Protein AF-A0AAN4YPQ6-F1 (afdb_monomer_lite)

Structure (mmCIF, N/CA/C/O backbone):
data_AF-A0AAN4YPQ6-F1
#
_entry.id   AF-A0AAN4YPQ6-F1
#
loop_
_atom_site.group_PDB
_atom_site.id
_atom_site.type_symbol
_atom_site.label_atom_id
_atom_site.label_alt_id
_atom_site.label_comp_id
_atom_site.label_asym_id
_atom_site.label_entity_id
_atom_site.label_seq_id
_atom_site.pdbx_PDB_ins_code
_atom_site.Cartn_x
_atom_site.Cartn_y
_atom_site.Cartn_z
_atom_site.occupancy
_atom_site.B_iso_or_equiv
_atom_site.auth_seq_id
_atom_site.auth_comp_id
_atom_site.auth_asym_id
_atom_site.auth_atom_id
_atom_site.pdbx_PDB_model_num
ATOM 1 N N . MET A 1 1 ? 83.749 -42.368 -6.355 1.00 49.25 1 MET A N 1
ATOM 2 C CA . MET A 1 1 ? 83.372 -40.998 -5.955 1.00 49.25 1 MET A CA 1
ATOM 3 C C . MET A 1 1 ? 81.953 -40.790 -6.453 1.00 49.25 1 MET A C 1
ATOM 5 O O . MET A 1 1 ? 81.724 -40.877 -7.650 1.00 49.25 1 MET A O 1
ATOM 9 N N . VAL A 1 2 ? 81.014 -40.768 -5.513 1.00 45.34 2 VAL A N 1
ATOM 10 C CA . VAL A 1 2 ? 79.572 -41.005 -5.659 1.00 45.34 2 VAL A CA 1
ATOM 11 C C . VAL A 1 2 ? 78.841 -39.669 -5.475 1.00 45.34 2 VAL A C 1
ATOM 13 O O . VAL A 1 2 ? 79.076 -38.999 -4.479 1.00 45.34 2 VAL A O 1
ATOM 16 N N . THR A 1 3 ? 78.001 -39.352 -6.469 1.00 47.00 3 THR A N 1
ATOM 17 C CA . THR A 1 3 ? 76.691 -38.653 -6.445 1.00 47.00 3 THR A CA 1
ATOM 18 C C . THR A 1 3 ? 76.513 -37.185 -6.036 1.00 47.00 3 THR A C 1
ATOM 20 O O . THR A 1 3 ? 77.087 -36.705 -5.067 1.00 47.00 3 THR A O 1
ATOM 23 N N . HIS A 1 4 ? 75.512 -36.617 -6.735 1.00 48.41 4 HIS A N 1
ATOM 24 C CA . HIS A 1 4 ? 74.734 -35.378 -6.569 1.00 48.41 4 HIS A CA 1
ATOM 25 C C . HIS A 1 4 ? 75.386 -34.108 -7.128 1.00 48.41 4 HIS A C 1
ATOM 27 O O . HIS A 1 4 ? 76.351 -33.613 -6.564 1.00 48.41 4 HIS A O 1
ATOM 33 N N . THR A 1 5 ? 75.026 -33.618 -8.325 1.00 56.94 5 THR A N 1
ATOM 34 C CA . THR A 1 5 ? 73.694 -33.283 -8.909 1.00 56.94 5 THR A CA 1
ATOM 35 C C . THR A 1 5 ? 73.040 -32.105 -8.187 1.00 56.94 5 THR A C 1
ATOM 37 O O . THR A 1 5 ? 72.459 -32.317 -7.132 1.00 56.94 5 THR A O 1
ATOM 40 N N . GLU A 1 6 ? 73.166 -30.931 -8.829 1.00 66.25 6 GLU A N 1
ATOM 41 C CA . GLU A 1 6 ? 72.424 -29.654 -8.713 1.00 66.25 6 GLU A CA 1
ATOM 42 C C . GLU A 1 6 ? 72.247 -29.023 -7.319 1.00 66.25 6 GLU A C 1
ATOM 44 O O . GLU A 1 6 ? 71.849 -29.693 -6.369 1.00 66.25 6 GLU A O 1
ATOM 49 N N . PRO A 1 7 ? 72.501 -27.701 -7.171 1.00 60.31 7 PRO A N 1
ATOM 50 C CA . PRO A 1 7 ? 71.441 -26.753 -7.543 1.00 60.31 7 PRO A CA 1
ATOM 51 C C . PRO A 1 7 ? 71.904 -25.343 -7.980 1.00 60.31 7 PRO A C 1
ATOM 53 O O . PRO A 1 7 ? 72.937 -24.844 -7.547 1.00 60.31 7 PRO A O 1
ATOM 56 N N . GLN A 1 8 ? 71.021 -24.658 -8.715 1.00 54.72 8 GLN A N 1
ATOM 57 C CA . GLN A 1 8 ? 70.954 -23.189 -8.870 1.00 54.72 8 GLN A CA 1
ATOM 58 C C . GLN A 1 8 ? 71.583 -22.539 -10.111 1.00 54.72 8 GLN A C 1
ATOM 60 O O . GLN A 1 8 ? 72.084 -21.425 -10.027 1.00 54.72 8 GLN A O 1
ATOM 65 N N . GLU A 1 9 ? 71.451 -23.153 -11.286 1.00 57.47 9 GLU A N 1
ATOM 66 C CA . GLU A 1 9 ? 71.424 -22.375 -12.545 1.00 57.47 9 GLU A CA 1
ATOM 67 C C . GLU A 1 9 ? 70.000 -22.217 -13.118 1.00 57.47 9 GLU A C 1
ATOM 69 O O . GLU A 1 9 ? 69.763 -21.379 -13.984 1.00 57.47 9 GLU A O 1
ATOM 74 N N . ASP A 1 10 ? 69.019 -22.942 -12.565 1.00 55.59 10 ASP A N 1
ATOM 75 C CA . ASP A 1 10 ? 67.612 -22.903 -12.995 1.00 55.59 10 ASP A CA 1
ATOM 76 C C . ASP A 1 10 ? 66.749 -21.838 -12.288 1.00 55.59 10 ASP A C 1
ATOM 78 O O . ASP A 1 10 ? 65.580 -21.671 -12.624 1.00 55.59 10 ASP A O 1
ATOM 82 N N . LEU A 1 11 ? 67.299 -21.088 -11.324 1.00 59.00 11 LEU A N 1
ATOM 83 C CA . LEU A 1 11 ? 66.571 -20.012 -10.625 1.00 59.00 11 LEU A CA 1
ATOM 84 C C . LEU A 1 11 ? 66.783 -18.615 -11.226 1.00 59.00 11 LEU A C 1
ATOM 86 O O . LEU A 1 11 ? 65.957 -17.735 -11.001 1.00 59.00 11 LEU A O 1
ATOM 90 N N . GLU A 1 12 ? 67.867 -18.408 -11.978 1.00 56.75 12 GLU A N 1
ATOM 91 C CA . GLU A 1 12 ? 68.168 -17.130 -12.649 1.00 56.75 12 GLU A CA 1
ATOM 92 C C . GLU A 1 12 ? 67.551 -17.037 -14.045 1.00 56.75 12 GLU A C 1
ATOM 94 O O . GLU A 1 12 ? 67.520 -15.963 -14.644 1.00 56.75 12 GLU A O 1
ATOM 99 N N . ARG A 1 13 ? 67.0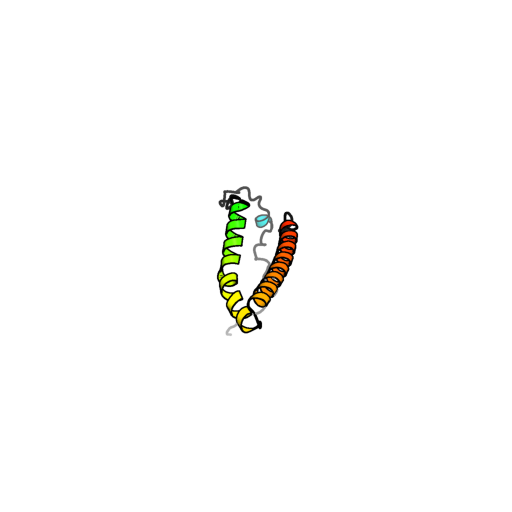18 -18.142 -14.573 1.00 62.41 13 ARG A N 1
ATOM 100 C CA . ARG A 1 13 ? 66.147 -18.083 -15.741 1.00 62.41 13 ARG A CA 1
ATOM 101 C C . ARG A 1 13 ? 64.813 -17.497 -15.286 1.00 62.41 13 ARG A C 1
ATOM 103 O O . ARG A 1 13 ? 64.110 -18.169 -14.531 1.00 62.41 13 ARG A O 1
ATOM 110 N N . PRO A 1 14 ? 64.428 -16.274 -15.706 1.00 67.50 14 PRO A N 1
ATOM 111 C CA . PRO A 1 14 ? 63.088 -15.784 -15.434 1.00 67.50 14 PRO A CA 1
ATOM 112 C C . PRO A 1 14 ? 62.069 -16.815 -15.924 1.00 67.50 14 PRO A C 1
ATOM 114 O O . PRO A 1 14 ? 61.936 -17.053 -17.124 1.00 67.50 14 PRO A O 1
ATOM 117 N N . LEU A 1 15 ? 61.332 -17.400 -14.973 1.00 61.97 15 LEU A N 1
ATOM 118 C CA . LEU A 1 15 ? 60.265 -18.404 -15.129 1.00 61.97 15 LEU A CA 1
ATOM 119 C C . LEU A 1 15 ? 59.049 -17.891 -15.942 1.00 61.97 15 LEU A C 1
ATOM 121 O O . LEU A 1 15 ? 57.946 -18.417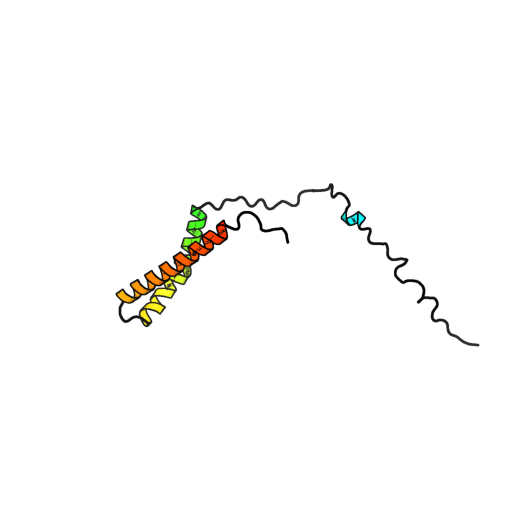 -15.861 1.00 61.97 15 LEU A O 1
ATOM 125 N N . LEU A 1 16 ? 59.233 -16.805 -16.682 1.00 60.81 16 LEU A N 1
ATOM 126 C CA . LEU A 1 16 ? 58.240 -16.097 -17.478 1.00 60.81 16 LEU A CA 1
ATOM 127 C C . LEU A 1 16 ? 58.693 -15.934 -18.933 1.00 60.81 16 LEU A C 1
ATOM 129 O O . LEU A 1 16 ? 57.906 -15.485 -19.753 1.00 60.81 16 LEU A O 1
ATOM 133 N N . ALA A 1 17 ? 59.928 -16.320 -19.279 1.00 63.12 17 ALA A N 1
ATOM 134 C CA . ALA A 1 17 ? 60.445 -16.183 -20.641 1.00 63.12 17 ALA A CA 1
ATOM 135 C C . ALA A 1 17 ? 59.767 -17.122 -21.659 1.00 63.12 17 ALA A C 1
ATOM 137 O O . ALA A 1 17 ? 59.893 -16.891 -22.857 1.00 63.12 17 ALA A O 1
ATOM 138 N N . ASP A 1 18 ? 59.056 -18.152 -21.188 1.00 63.66 18 ASP A N 1
ATOM 139 C CA . ASP A 1 18 ? 58.394 -19.160 -22.031 1.00 63.66 18 ASP A CA 1
ATOM 140 C C . ASP A 1 18 ? 56.879 -19.25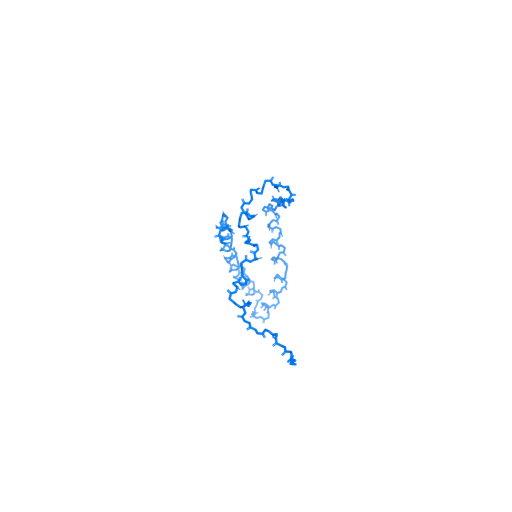6 -21.777 1.00 63.66 18 ASP A C 1
ATOM 142 O O . ASP A 1 18 ? 56.208 -20.200 -22.189 1.00 63.66 18 ASP A O 1
ATOM 146 N N . SER A 1 19 ? 56.308 -18.267 -21.080 1.00 62.38 19 SER A N 1
ATOM 147 C CA . SER A 1 19 ? 54.857 -18.100 -21.098 1.00 62.38 19 SER A CA 1
ATOM 148 C C . SER A 1 19 ? 54.507 -17.441 -22.430 1.00 62.38 19 SER A C 1
ATOM 150 O O . SER A 1 19 ? 55.007 -16.343 -22.678 1.00 62.38 19 SER A O 1
ATOM 152 N N . PRO A 1 20 ? 53.689 -18.056 -23.304 1.00 61.97 20 PRO A N 1
ATOM 153 C CA . PRO A 1 20 ? 53.148 -17.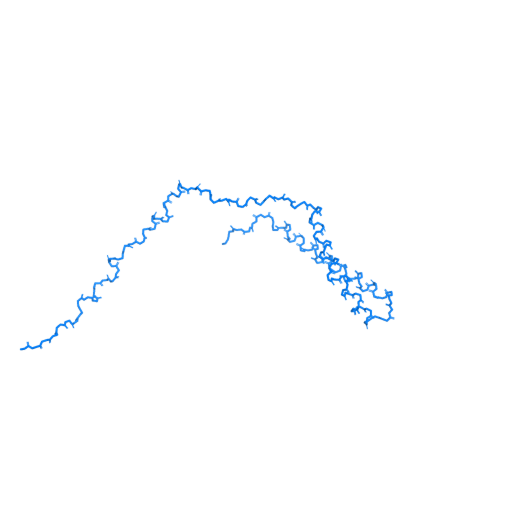331 -24.440 1.00 61.97 20 PRO A CA 1
ATOM 154 C C . PRO A 1 20 ? 52.445 -16.102 -23.871 1.00 61.97 20 PRO A C 1
ATOM 156 O O . PRO A 1 20 ? 51.474 -16.244 -23.126 1.00 61.97 20 PRO A O 1
ATOM 159 N N . GLU A 1 21 ? 52.989 -14.915 -24.153 1.00 62.75 21 GLU A N 1
ATOM 160 C CA . GLU A 1 21 ? 52.346 -13.642 -23.841 1.00 62.75 21 GLU A CA 1
ATOM 161 C C . GLU A 1 21 ? 50.881 -13.794 -24.259 1.00 62.75 21 GLU A C 1
ATOM 163 O O . GLU A 1 21 ? 50.630 -14.111 -25.432 1.00 62.75 21 GLU A O 1
ATOM 168 N N . PRO A 1 22 ? 49.909 -13.683 -23.333 1.00 61.22 22 PRO A N 1
ATOM 169 C CA . PRO A 1 22 ? 48.514 -13.680 -23.713 1.00 61.22 22 PRO A CA 1
ATOM 170 C C . PRO A 1 22 ? 48.357 -12.467 -24.614 1.00 61.22 22 PRO A C 1
ATOM 172 O O . PRO A 1 22 ? 48.322 -11.326 -24.158 1.00 61.22 22 PRO A O 1
ATOM 175 N N . SER A 1 23 ? 48.361 -12.733 -25.916 1.00 57.53 23 SER A N 1
ATOM 176 C CA . SER A 1 23 ? 48.250 -11.743 -26.964 1.00 57.53 23 SER A CA 1
ATOM 177 C C . SER A 1 23 ? 46.947 -11.015 -26.694 1.00 57.53 23 SER A C 1
ATOM 179 O O . SER A 1 23 ? 45.861 -11.524 -26.955 1.00 57.53 23 SER A O 1
ATOM 181 N N . TYR A 1 24 ? 47.050 -9.816 -26.123 1.00 59.94 24 TYR A N 1
ATOM 182 C CA . TYR A 1 24 ? 45.915 -8.922 -25.909 1.00 59.94 24 TYR A CA 1
ATOM 183 C C . TYR A 1 24 ? 45.192 -8.644 -27.241 1.00 59.94 24 TYR A C 1
ATOM 185 O O . TYR A 1 24 ? 44.004 -8.341 -27.275 1.00 59.94 24 TYR A O 1
ATOM 193 N N . GLU A 1 25 ? 45.884 -8.863 -28.361 1.00 55.69 25 GLU A N 1
ATOM 194 C CA . GLU A 1 25 ? 45.338 -8.900 -29.716 1.00 55.69 25 GLU A CA 1
ATOM 195 C C . GLU A 1 25 ? 44.251 -9.965 -29.935 1.00 55.69 25 GLU A C 1
ATOM 197 O O . GLU A 1 25 ? 43.368 -9.744 -30.755 1.00 55.69 25 GLU A O 1
ATOM 202 N N . ALA A 1 26 ? 44.227 -11.072 -29.184 1.00 58.28 26 ALA A N 1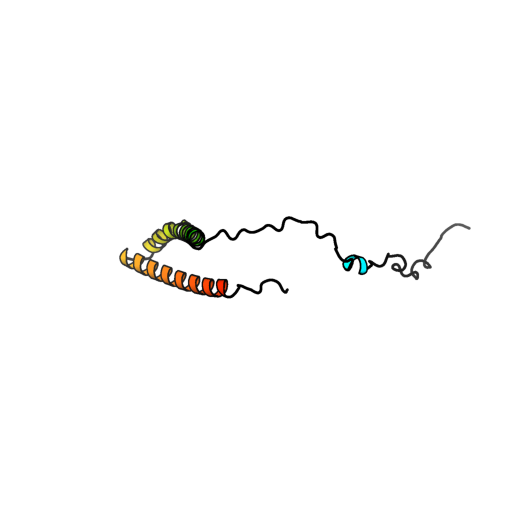
ATOM 203 C CA . ALA A 1 26 ? 43.129 -12.041 -29.233 1.00 58.28 26 ALA A CA 1
ATOM 204 C C . ALA A 1 26 ? 41.828 -11.474 -28.636 1.00 58.28 26 ALA A C 1
ATOM 206 O O . ALA A 1 26 ? 40.738 -11.872 -29.042 1.00 58.28 26 ALA A O 1
ATOM 207 N N . ILE A 1 27 ? 41.932 -10.510 -27.713 1.00 60.22 27 ILE A N 1
ATOM 208 C CA . ILE A 1 27 ? 40.783 -9.792 -27.140 1.00 60.22 27 ILE A CA 1
ATOM 209 C C . ILE A 1 27 ? 40.309 -8.687 -28.104 1.00 60.22 27 ILE A C 1
ATOM 211 O O . ILE A 1 27 ? 39.122 -8.370 -28.142 1.00 60.22 27 ILE A O 1
ATOM 215 N N . VAL A 1 28 ? 41.214 -8.143 -28.930 1.00 56.00 28 VAL A N 1
ATOM 216 C CA . VAL A 1 28 ? 40.932 -7.104 -29.944 1.00 56.00 28 VAL A CA 1
ATOM 217 C C . VAL A 1 28 ? 40.880 -7.685 -31.368 1.00 56.00 28 VAL A C 1
ATOM 219 O O . VAL A 1 28 ? 41.000 -6.965 -32.358 1.00 56.00 28 VAL A O 1
ATOM 222 N N . ALA A 1 29 ? 40.657 -8.993 -31.517 1.00 57.38 29 ALA A N 1
ATOM 223 C CA . ALA A 1 29 ? 40.234 -9.531 -32.800 1.00 57.38 29 ALA A CA 1
ATOM 224 C C . ALA A 1 29 ? 38.866 -8.902 -33.115 1.00 57.38 29 ALA A C 1
ATOM 226 O O . ALA A 1 29 ? 37.967 -8.970 -32.264 1.00 57.38 29 ALA A O 1
ATOM 227 N N . PRO A 1 30 ? 38.658 -8.276 -34.292 1.00 56.69 30 PRO A N 1
ATOM 228 C CA . PRO A 1 30 ? 37.334 -7.810 -34.653 1.00 56.69 30 PRO A CA 1
ATOM 229 C C . PRO A 1 30 ? 36.455 -9.054 -34.671 1.00 56.69 30 PRO A C 1
ATOM 231 O O . PRO A 1 30 ? 36.615 -9.928 -35.522 1.00 56.69 30 PRO A O 1
ATOM 234 N N . THR A 1 31 ? 35.570 -9.165 -33.680 1.00 58.50 31 THR A N 1
ATOM 235 C CA . THR A 1 31 ? 34.582 -10.236 -33.580 1.00 58.50 31 THR A CA 1
ATOM 236 C C . THR A 1 31 ? 33.560 -9.994 -34.688 1.00 58.50 31 THR A C 1
ATOM 238 O O . THR A 1 31 ? 32.452 -9.516 -34.477 1.00 58.50 31 THR A O 1
ATOM 241 N N . GLY A 1 32 ? 33.980 -10.280 -35.919 1.00 57.38 32 GLY A N 1
ATOM 242 C CA . GLY A 1 32 ? 33.196 -10.286 -37.146 1.00 57.38 32 GLY A CA 1
ATOM 243 C C . GLY A 1 32 ? 32.405 -11.580 -37.310 1.00 57.38 32 GLY A C 1
ATOM 244 O O . GLY A 1 32 ? 32.168 -12.015 -38.429 1.00 57.38 32 GLY A O 1
ATOM 245 N N . ALA A 1 33 ? 32.000 -12.197 -36.201 1.00 58.75 33 ALA A N 1
ATOM 246 C CA . ALA A 1 33 ? 31.094 -13.335 -36.165 1.00 58.75 33 ALA A CA 1
ATOM 247 C C . ALA A 1 33 ? 30.039 -13.085 -35.081 1.00 58.75 33 ALA A C 1
ATOM 249 O O . ALA A 1 33 ? 29.936 -13.790 -34.082 1.00 58.75 33 ALA A O 1
ATOM 250 N N . SER A 1 34 ? 29.257 -12.021 -35.276 1.00 57.16 34 SER A N 1
ATOM 251 C CA . SER A 1 34 ? 27.983 -11.827 -34.584 1.00 57.16 34 SER A CA 1
ATOM 252 C C . SER A 1 34 ? 26.944 -12.788 -35.176 1.00 57.16 34 SER A C 1
ATOM 254 O O . SER A 1 34 ? 25.985 -12.344 -35.806 1.00 57.16 34 SER A O 1
ATOM 256 N N . ASP A 1 35 ? 27.111 -14.094 -34.967 1.00 54.50 35 ASP A N 1
ATOM 257 C CA . ASP A 1 35 ? 26.041 -15.061 -35.215 1.00 54.50 35 ASP A CA 1
ATOM 258 C C . ASP A 1 35 ? 25.209 -15.248 -33.939 1.00 54.50 35 ASP A C 1
ATOM 260 O O . ASP A 1 35 ? 25.464 -16.075 -33.070 1.00 54.50 35 ASP A O 1
ATOM 264 N N . ALA A 1 36 ? 24.236 -14.343 -33.823 1.00 59.97 36 ALA A N 1
ATOM 265 C CA . ALA A 1 36 ? 22.882 -14.598 -33.350 1.00 59.97 36 ALA A CA 1
ATOM 266 C C . ALA A 1 36 ? 22.693 -15.563 -32.160 1.00 59.97 36 ALA A C 1
ATOM 268 O O . ALA A 1 36 ? 21.927 -16.523 -32.244 1.00 59.97 36 ALA A O 1
ATOM 269 N N . ALA A 1 37 ? 23.216 -15.218 -30.981 1.00 61.94 37 ALA A N 1
ATOM 270 C CA . ALA A 1 37 ? 22.454 -15.537 -29.774 1.00 61.94 37 ALA A CA 1
ATOM 271 C C . ALA A 1 37 ? 21.074 -14.857 -29.918 1.00 61.94 37 ALA A C 1
ATOM 273 O O . ALA A 1 37 ? 21.043 -13.652 -30.210 1.00 61.94 37 ALA A O 1
ATOM 274 N N . PRO A 1 38 ? 19.936 -15.568 -29.769 1.00 56.41 38 PRO A N 1
ATOM 275 C CA . PRO A 1 38 ? 18.631 -14.934 -29.838 1.00 56.41 38 PRO A CA 1
ATOM 276 C C . PRO A 1 38 ? 18.588 -13.881 -28.737 1.00 56.41 38 PRO A C 1
ATOM 278 O O . PRO A 1 38 ? 18.483 -14.209 -27.556 1.00 56.41 38 PRO A O 1
ATOM 281 N N . ARG A 1 39 ? 18.710 -12.601 -29.107 1.00 62.81 39 ARG A N 1
ATOM 282 C CA . ARG A 1 39 ? 18.384 -11.507 -28.196 1.00 62.81 39 ARG A CA 1
ATOM 283 C C . ARG A 1 39 ? 16.957 -11.791 -27.778 1.00 62.81 39 ARG A C 1
ATOM 285 O O . ARG A 1 39 ? 16.073 -11.751 -28.637 1.00 62.81 39 ARG A O 1
ATOM 292 N N . ALA A 1 40 ? 16.756 -12.159 -26.513 1.00 63.19 40 ALA A N 1
ATOM 293 C CA . ALA A 1 40 ? 15.434 -12.343 -25.949 1.00 63.19 40 ALA A CA 1
ATOM 294 C C . ALA A 1 40 ? 14.675 -11.049 -26.237 1.00 63.19 40 ALA A C 1
ATOM 296 O O . ALA A 1 40 ? 14.922 -10.003 -25.639 1.00 63.19 40 ALA A O 1
ATOM 297 N N . THR A 1 41 ? 13.840 -11.088 -27.268 1.00 61.34 41 THR A N 1
ATOM 298 C CA . THR A 1 41 ? 13.087 -9.934 -27.719 1.00 61.34 41 THR A CA 1
ATOM 299 C C . THR A 1 41 ? 11.952 -9.845 -26.728 1.00 61.34 41 THR A C 1
ATOM 301 O O . THR A 1 41 ? 10.922 -10.497 -26.883 1.00 61.34 41 THR A O 1
ATOM 304 N N . PHE A 1 42 ? 12.186 -9.105 -25.643 1.00 61.53 42 PHE A N 1
ATOM 305 C CA . PHE A 1 42 ? 11.158 -8.806 -24.666 1.00 61.53 42 PHE A CA 1
ATOM 306 C C . PHE A 1 42 ? 10.111 -7.963 -25.388 1.00 61.53 42 PHE A C 1
ATOM 308 O O . PHE A 1 42 ? 10.245 -6.747 -25.538 1.00 61.53 42 PHE A O 1
ATOM 315 N N . ARG A 1 43 ? 9.093 -8.629 -25.940 1.00 61.97 43 ARG A N 1
ATOM 316 C CA . ARG A 1 43 ? 7.946 -7.935 -26.509 1.00 61.97 43 ARG A CA 1
ATOM 317 C C . ARG A 1 43 ? 7.300 -7.200 -25.345 1.00 61.97 43 ARG A C 1
ATOM 319 O O . ARG A 1 43 ? 6.800 -7.839 -24.421 1.00 61.97 43 ARG A O 1
ATOM 326 N N . ARG A 1 44 ? 7.361 -5.867 -25.360 1.00 63.72 44 ARG A N 1
ATOM 327 C CA . ARG A 1 44 ? 6.674 -5.003 -24.395 1.00 63.72 44 ARG A CA 1
ATOM 328 C C . ARG A 1 44 ? 5.163 -5.152 -24.592 1.00 63.72 44 ARG A C 1
ATOM 330 O O . ARG A 1 44 ? 4.544 -4.351 -25.272 1.00 63.72 44 ARG A O 1
ATOM 337 N N . ASN A 1 45 ? 4.608 -6.228 -24.044 1.00 68.38 45 ASN A N 1
ATOM 338 C CA . ASN A 1 45 ? 3.185 -6.572 -24.093 1.00 68.38 45 ASN A CA 1
ATOM 339 C C . ASN A 1 45 ? 2.471 -6.303 -22.759 1.00 68.38 45 ASN A C 1
ATOM 341 O O . ASN A 1 45 ? 1.310 -6.657 -22.606 1.00 68.38 45 ASN A O 1
ATOM 345 N N . LEU A 1 46 ? 3.154 -5.698 -21.785 1.00 76.00 46 LEU A N 1
ATOM 346 C CA . LEU A 1 46 ? 2.528 -5.225 -20.553 1.00 76.00 46 LEU A CA 1
ATOM 347 C C . LEU A 1 46 ? 2.020 -3.807 -20.802 1.00 76.00 46 LEU A C 1
ATOM 349 O O . LEU A 1 46 ? 2.783 -2.844 -20.712 1.00 76.00 46 LEU A O 1
ATOM 353 N N . GLY A 1 47 ? 0.752 -3.700 -21.189 1.00 84.38 47 GLY A N 1
ATOM 354 C CA . GLY A 1 47 ? 0.048 -2.432 -21.249 1.00 84.38 47 GLY A CA 1
ATOM 355 C C . GLY A 1 47 ? -0.346 -1.954 -19.854 1.00 84.38 47 GLY A C 1
ATOM 356 O O . GLY A 1 47 ? -0.139 -2.625 -18.838 1.00 84.38 47 GLY A O 1
ATOM 357 N N . ALA A 1 48 ? -0.929 -0.758 -19.797 1.00 85.69 48 ALA A N 1
ATOM 358 C CA . ALA A 1 48 ? -1.384 -0.182 -18.537 1.00 85.69 48 ALA A CA 1
ATOM 359 C C . ALA A 1 48 ? -2.420 -1.082 -17.847 1.00 85.69 48 ALA A C 1
ATOM 361 O O . ALA A 1 48 ? -2.382 -1.235 -16.632 1.00 85.69 48 ALA A O 1
ATOM 362 N N . VAL A 1 49 ? -3.316 -1.711 -18.612 1.00 89.19 49 VAL A N 1
ATOM 363 C CA . VAL A 1 49 ? -4.397 -2.549 -18.074 1.00 89.19 49 VAL A CA 1
ATOM 364 C C . VAL A 1 49 ? -3.842 -3.812 -17.419 1.00 89.19 49 VAL A C 1
ATOM 366 O O . VAL A 1 49 ? -4.247 -4.154 -16.310 1.00 89.19 49 VAL A O 1
ATOM 369 N N . GLU A 1 50 ? -2.876 -4.471 -18.055 1.00 89.00 50 GLU A N 1
ATOM 370 C CA . GLU A 1 50 ? -2.200 -5.648 -17.511 1.00 89.00 50 GLU A CA 1
ATOM 371 C C . GLU A 1 50 ? -1.410 -5.285 -16.249 1.00 89.00 50 GLU A C 1
ATOM 373 O O . GLU A 1 50 ? -1.477 -5.998 -15.247 1.00 89.00 50 GLU A O 1
ATOM 378 N N . ALA A 1 51 ? -0.722 -4.138 -16.262 1.00 85.50 51 ALA A N 1
ATOM 379 C CA . ALA A 1 51 ? -0.011 -3.623 -15.096 1.00 85.50 51 ALA A CA 1
ATOM 380 C C . ALA A 1 51 ? -0.968 -3.309 -13.930 1.00 85.50 51 ALA A C 1
ATOM 382 O O . ALA A 1 51 ? -0.722 -3.740 -12.804 1.00 85.50 51 ALA A O 1
ATOM 383 N N . PHE A 1 52 ? -2.093 -2.633 -14.190 1.00 88.50 52 PHE A N 1
ATOM 384 C CA . PHE A 1 52 ? -3.124 -2.378 -13.181 1.00 88.50 52 PHE A CA 1
ATOM 385 C C . PHE A 1 52 ? -3.717 -3.679 -12.632 1.00 88.50 52 PHE A C 1
ATOM 387 O O . PHE A 1 52 ? -3.889 -3.799 -11.422 1.00 88.50 52 PHE A O 1
ATOM 394 N N . GLY A 1 53 ? -3.975 -4.674 -13.485 1.00 90.25 53 GLY A N 1
ATOM 395 C CA . GLY A 1 53 ? -4.465 -5.987 -13.060 1.00 90.25 53 GLY A CA 1
ATOM 396 C C . GLY A 1 53 ? -3.512 -6.689 -12.087 1.00 90.25 53 GLY A C 1
ATOM 397 O O . GLY A 1 53 ? -3.952 -7.213 -11.063 1.00 90.25 53 GLY A O 1
ATOM 398 N N . ILE A 1 54 ? -2.203 -6.631 -12.353 1.00 88.62 54 ILE A N 1
ATOM 399 C CA . ILE A 1 54 ? -1.170 -7.169 -11.454 1.00 88.62 54 ILE A CA 1
ATOM 400 C C . ILE A 1 54 ? -1.166 -6.416 -10.118 1.00 88.62 54 ILE A C 1
ATOM 402 O O . ILE A 1 54 ? -1.176 -7.045 -9.060 1.00 88.62 54 ILE A O 1
ATOM 406 N N . VAL A 1 55 ? -1.202 -5.081 -10.146 1.00 85.56 55 VAL A N 1
ATOM 407 C CA . VAL A 1 55 ? -1.224 -4.254 -8.927 1.00 85.56 55 VAL A CA 1
ATOM 408 C C . VAL A 1 55 ? -2.454 -4.570 -8.071 1.00 85.56 55 VAL A C 1
ATOM 410 O O . VAL A 1 55 ? -2.322 -4.800 -6.870 1.00 85.56 55 VAL A O 1
ATOM 413 N N . ILE A 1 56 ? -3.638 -4.658 -8.682 1.00 87.38 56 ILE A N 1
ATOM 414 C CA . ILE A 1 56 ? -4.885 -5.009 -7.988 1.00 87.38 56 ILE A CA 1
ATOM 415 C C . ILE A 1 56 ? -4.777 -6.406 -7.364 1.00 87.38 56 ILE A C 1
ATOM 417 O O . ILE A 1 56 ? -5.153 -6.583 -6.206 1.00 87.38 56 ILE A O 1
ATOM 421 N N . SER A 1 57 ? -4.213 -7.381 -8.083 1.00 86.38 57 SER A N 1
ATOM 422 C CA . SER A 1 57 ? -4.008 -8.738 -7.563 1.00 86.38 57 SER A CA 1
ATOM 423 C C . SER A 1 57 ? -3.087 -8.780 -6.339 1.00 86.38 57 SER A C 1
ATOM 425 O O . SER A 1 57 ? -3.300 -9.604 -5.453 1.00 86.38 57 SER A O 1
ATOM 427 N N . ILE A 1 58 ? -2.065 -7.923 -6.277 1.00 82.12 58 ILE A N 1
ATOM 428 C CA . ILE A 1 58 ? -1.134 -7.856 -5.141 1.00 82.12 58 ILE A CA 1
ATOM 429 C C . ILE A 1 58 ? -1.808 -7.188 -3.934 1.00 82.12 58 ILE A C 1
ATOM 431 O O . ILE A 1 58 ? -1.693 -7.683 -2.814 1.00 82.12 58 ILE A O 1
ATOM 435 N N . VAL A 1 59 ? -2.550 -6.098 -4.157 1.00 79.75 59 VAL A N 1
ATOM 436 C CA . VAL A 1 59 ? -3.230 -5.336 -3.093 1.00 79.75 59 VAL A CA 1
ATOM 437 C C . VAL A 1 59 ? -4.396 -6.122 -2.480 1.00 79.75 59 VAL A C 1
ATOM 439 O O . VAL A 1 59 ? -4.519 -6.186 -1.256 1.00 79.75 59 VAL A O 1
ATOM 442 N N . ILE A 1 60 ? -5.231 -6.754 -3.314 1.00 81.06 60 ILE A N 1
ATOM 443 C CA . ILE A 1 60 ? -6.368 -7.592 -2.881 1.00 81.06 60 ILE A CA 1
ATOM 444 C C . ILE A 1 60 ? -5.900 -8.965 -2.357 1.00 81.06 60 ILE A C 1
ATOM 446 O O . ILE A 1 60 ? -6.694 -9.709 -1.793 1.00 81.06 60 ILE A O 1
ATOM 450 N N . GLY A 1 61 ? -4.613 -9.299 -2.493 1.00 74.38 61 GLY A N 1
ATOM 451 C CA . GLY A 1 61 ? -4.013 -10.508 -1.934 1.00 74.38 61 GLY A CA 1
ATOM 452 C C . GLY A 1 61 ? -3.981 -10.518 -0.397 1.00 74.38 61 GLY A C 1
ATOM 453 O O . GLY A 1 61 ? -4.983 -10.328 0.285 1.00 74.38 61 GLY A O 1
ATOM 454 N N . SER A 1 62 ? -2.816 -10.763 0.201 1.00 64.75 62 SER A N 1
ATOM 455 C CA . SER A 1 62 ? -2.714 -10.973 1.657 1.00 64.75 62 SER A CA 1
ATOM 456 C C . SER A 1 62 ? -3.115 -9.755 2.506 1.00 64.75 62 SER A C 1
ATOM 458 O O . SER A 1 62 ? -3.535 -9.930 3.652 1.00 64.75 62 SER A O 1
ATOM 460 N N . GLY A 1 63 ? -3.025 -8.536 1.964 1.00 67.81 63 GLY A N 1
ATOM 461 C CA . GLY A 1 63 ? -3.250 -7.289 2.701 1.00 67.81 63 GLY A CA 1
ATOM 462 C C . GLY A 1 63 ? -4.689 -7.105 3.186 1.00 67.81 63 GLY A C 1
ATOM 463 O O . GLY A 1 63 ? -4.917 -6.925 4.381 1.00 67.81 63 GLY A O 1
ATOM 464 N N . VAL A 1 64 ? -5.677 -7.207 2.290 1.00 73.31 64 VAL A N 1
ATOM 465 C CA . VAL A 1 64 ? -7.087 -6.932 2.636 1.00 73.31 64 VAL A CA 1
ATOM 466 C C . VAL A 1 64 ? -7.686 -7.966 3.593 1.00 73.31 64 VAL A C 1
ATOM 468 O O . VAL A 1 64 ? -8.577 -7.632 4.367 1.00 73.31 64 VAL A O 1
ATOM 471 N N . PHE A 1 65 ? -7.179 -9.202 3.585 1.00 66.56 65 PHE A N 1
ATOM 472 C CA . PHE A 1 65 ? -7.645 -10.264 4.480 1.00 66.56 65 PHE A CA 1
ATOM 473 C C . PHE A 1 65 ? -6.918 -10.277 5.832 1.00 66.56 65 PHE A C 1
ATOM 475 O O . PHE A 1 65 ? -7.490 -10.725 6.822 1.00 66.56 65 PHE A O 1
ATOM 482 N N . THR A 1 66 ? -5.688 -9.757 5.905 1.00 65.50 66 THR A N 1
ATOM 483 C CA . THR A 1 66 ? -4.902 -9.713 7.154 1.00 65.50 66 THR A CA 1
ATOM 484 C C . THR A 1 66 ? -5.208 -8.465 7.986 1.00 65.50 66 THR A C 1
ATOM 486 O O . THR A 1 66 ? -5.283 -8.532 9.213 1.00 65.50 66 THR A O 1
ATOM 489 N N . SER A 1 67 ? -5.403 -7.312 7.342 1.00 65.44 67 SER A N 1
ATOM 490 C CA . SER A 1 67 ? -5.539 -6.026 8.036 1.00 65.44 67 SER A CA 1
ATOM 491 C C . SER A 1 67 ? -6.793 -5.872 8.915 1.00 65.44 67 SER A C 1
ATOM 493 O O . SER A 1 67 ? -6.647 -5.321 10.005 1.00 65.44 67 SER A O 1
ATOM 495 N N . PRO A 1 68 ? -7.999 -6.350 8.547 1.00 66.00 68 PRO A N 1
ATOM 496 C CA . PRO A 1 68 ? -9.194 -6.138 9.366 1.00 66.00 68 PRO A CA 1
ATOM 497 C C . PRO A 1 68 ? -9.103 -6.801 10.744 1.00 66.00 68 PRO A C 1
ATOM 499 O O . PRO A 1 68 ? -9.442 -6.165 11.734 1.00 66.00 68 PRO A O 1
ATOM 502 N N . GLY A 1 69 ? -8.580 -8.031 10.830 1.00 68.75 69 GLY A N 1
ATOM 503 C CA . GLY A 1 69 ? -8.455 -8.753 12.104 1.00 68.75 69 GLY A CA 1
ATOM 504 C C . GLY A 1 69 ? -7.469 -8.093 13.074 1.00 68.75 69 GLY A C 1
ATOM 505 O O . GLY A 1 69 ? -7.744 -7.967 14.267 1.00 68.75 69 GLY A O 1
ATOM 506 N N . ALA A 1 70 ? -6.337 -7.605 12.559 1.00 68.62 70 ALA A N 1
ATOM 507 C CA . ALA A 1 70 ? -5.354 -6.884 13.365 1.00 68.62 70 ALA A CA 1
ATOM 508 C C . ALA A 1 70 ? -5.896 -5.541 13.883 1.00 68.62 70 ALA A C 1
ATOM 510 O O . ALA A 1 70 ? -5.628 -5.166 15.025 1.00 68.62 70 ALA A O 1
ATOM 511 N N . ILE A 1 71 ? -6.660 -4.824 13.055 1.00 74.81 71 ILE A N 1
ATOM 512 C CA . ILE A 1 71 ? -7.225 -3.525 13.419 1.00 74.81 71 ILE A CA 1
ATOM 513 C C . ILE A 1 71 ? -8.362 -3.719 14.430 1.00 74.81 71 ILE A C 1
ATOM 515 O O . ILE A 1 71 ? -8.306 -3.107 15.488 1.00 74.81 71 ILE A O 1
ATOM 519 N N . ASP A 1 72 ? -9.322 -4.615 14.176 1.00 72.06 72 ASP A N 1
ATOM 520 C CA . ASP A 1 72 ? -10.507 -4.846 15.027 1.00 72.06 72 ASP A CA 1
ATOM 521 C C . ASP A 1 72 ? -10.152 -5.153 16.493 1.00 72.06 72 ASP A C 1
ATOM 523 O O . ASP A 1 72 ? -10.806 -4.684 17.419 1.00 72.06 72 ASP A O 1
ATOM 527 N N . THR A 1 73 ? -9.032 -5.844 16.720 1.00 73.94 73 THR A N 1
ATOM 528 C CA . THR A 1 73 ? -8.564 -6.180 18.075 1.00 73.94 73 THR A CA 1
ATOM 529 C C . THR A 1 73 ? -7.990 -4.972 18.840 1.00 73.94 73 THR A C 1
ATOM 531 O O . THR A 1 73 ? -7.867 -5.011 20.061 1.00 73.94 73 THR A O 1
ATOM 534 N N . ASN A 1 74 ? -7.621 -3.893 18.140 1.00 78.31 74 ASN A N 1
ATOM 535 C CA . ASN A 1 74 ? -6.910 -2.734 18.690 1.00 78.31 74 ASN A CA 1
ATOM 536 C C . ASN A 1 74 ? -7.729 -1.431 18.677 1.00 78.31 74 ASN A C 1
ATOM 538 O O . ASN A 1 74 ? -7.226 -0.404 19.137 1.00 78.31 74 ASN A O 1
ATOM 542 N N . VAL A 1 75 ? -8.970 -1.433 18.171 1.00 83.56 75 VAL A N 1
ATOM 543 C CA . VAL A 1 75 ? -9.819 -0.227 18.125 1.00 83.56 75 VAL A CA 1
ATOM 544 C C . VAL A 1 75 ? -11.147 -0.452 18.852 1.00 83.56 75 VAL A C 1
ATOM 546 O O . VAL A 1 75 ? -11.783 -1.482 18.668 1.00 83.56 75 VAL A O 1
ATOM 549 N N . PRO A 1 76 ? -11.630 0.528 19.638 1.00 78.50 76 PRO A N 1
ATOM 550 C CA . PRO A 1 76 ? -12.860 0.390 20.422 1.00 78.50 76 PRO A CA 1
ATOM 551 C C . PRO A 1 76 ? -14.161 0.348 19.604 1.00 78.50 76 PRO A C 1
ATOM 553 O O . PRO A 1 76 ? -15.226 0.143 20.183 1.00 78.50 76 PRO A O 1
ATOM 556 N N . SER A 1 77 ? -14.126 0.599 18.289 1.00 84.94 77 SER A N 1
ATOM 557 C CA . SER A 1 77 ? -15.324 0.532 17.444 1.00 84.94 77 SER A CA 1
ATOM 558 C C . SER A 1 77 ? -15.007 0.235 15.971 1.00 84.94 77 SER A C 1
ATOM 560 O O . SER A 1 77 ? -13.954 0.657 15.478 1.00 84.94 77 SER A O 1
ATOM 562 N N . PRO A 1 78 ? -15.954 -0.367 15.223 1.00 81.50 78 PRO A N 1
ATOM 563 C CA . PRO A 1 78 ? -15.796 -0.621 13.787 1.00 81.50 78 PRO A CA 1
ATOM 564 C C . PRO A 1 78 ? -15.584 0.656 12.959 1.00 81.50 78 PRO A C 1
ATOM 566 O O . PRO A 1 78 ? -14.851 0.654 11.973 1.00 81.50 78 PRO A O 1
ATOM 569 N N . GLY A 1 79 ? -16.189 1.778 13.370 1.00 84.81 79 GLY A N 1
ATOM 570 C CA . GLY A 1 79 ? -16.011 3.065 12.690 1.00 84.81 79 GLY A CA 1
ATOM 571 C C . GLY A 1 79 ? -14.580 3.596 12.800 1.00 84.81 79 GLY A C 1
ATOM 572 O O . GLY A 1 79 ? -14.020 4.084 11.821 1.00 84.81 79 GLY A O 1
ATOM 573 N N . ALA A 1 80 ? -13.951 3.443 13.968 1.00 84.25 80 ALA A N 1
ATOM 574 C CA . ALA A 1 80 ? -12.558 3.830 14.164 1.00 84.25 80 ALA A CA 1
ATOM 575 C C . ALA A 1 80 ? -11.591 2.926 13.374 1.00 84.25 80 ALA A C 1
ATOM 577 O O . ALA A 1 80 ? -10.602 3.420 12.833 1.00 84.25 80 ALA A O 1
ATOM 578 N N . ALA A 1 81 ? -11.909 1.635 13.228 1.00 84.25 81 ALA A N 1
ATOM 579 C CA . ALA A 1 81 ? -11.152 0.712 12.383 1.00 84.25 81 ALA A CA 1
ATOM 580 C C . ALA A 1 81 ? -11.128 1.144 10.907 1.00 84.25 81 ALA A C 1
ATOM 582 O O . ALA A 1 81 ? -10.067 1.140 10.282 1.00 84.25 81 ALA A O 1
ATOM 583 N N . LEU A 1 82 ? -12.266 1.594 10.367 1.00 84.25 82 LEU A N 1
ATOM 584 C CA . LEU A 1 82 ? -12.346 2.115 8.997 1.00 84.25 82 LEU A CA 1
ATOM 585 C C . LEU A 1 82 ? -11.504 3.382 8.801 1.00 84.25 82 LEU A C 1
ATOM 587 O O . LEU A 1 82 ? -10.851 3.526 7.770 1.00 84.25 82 LEU A O 1
ATOM 591 N N . ILE A 1 83 ? -11.475 4.283 9.788 1.00 87.94 83 ILE A N 1
ATOM 592 C CA . ILE A 1 83 ? -10.652 5.501 9.725 1.00 87.94 83 ILE A CA 1
ATOM 593 C C . ILE A 1 83 ? -9.163 5.145 9.708 1.00 87.94 83 ILE A C 1
ATOM 595 O O . ILE A 1 83 ? -8.427 5.644 8.860 1.00 87.94 83 ILE A O 1
ATOM 599 N N . VAL A 1 84 ? -8.717 4.259 10.604 1.00 87.19 84 VAL A N 1
ATOM 600 C CA . VAL A 1 84 ? -7.319 3.798 10.646 1.00 87.19 84 VAL A CA 1
ATOM 601 C C . VAL A 1 84 ? -6.928 3.125 9.332 1.00 87.19 84 VAL A C 1
ATOM 603 O O . VAL A 1 84 ? -5.849 3.385 8.801 1.00 87.19 84 VAL A O 1
ATOM 606 N N . TRP A 1 85 ? -7.823 2.310 8.773 1.00 84.56 85 TRP A N 1
ATOM 607 C CA . TRP A 1 85 ? -7.609 1.664 7.484 1.00 84.56 85 TRP A CA 1
ATOM 608 C C . TRP A 1 85 ? -7.468 2.678 6.340 1.00 84.56 85 TRP A C 1
ATOM 610 O O . TRP A 1 85 ? -6.532 2.575 5.550 1.00 84.56 85 TRP A O 1
ATOM 620 N N . LEU A 1 86 ? -8.328 3.700 6.285 1.00 86.81 86 LEU A N 1
ATOM 621 C CA . LEU A 1 86 ? -8.233 4.769 5.284 1.00 86.81 86 LEU A CA 1
ATOM 622 C C . LEU A 1 86 ? -6.936 5.572 5.410 1.00 86.81 86 LEU A C 1
ATOM 624 O O . LEU A 1 86 ? -6.297 5.858 4.400 1.00 86.81 86 LEU A O 1
ATOM 628 N N . VAL A 1 87 ? -6.520 5.907 6.634 1.00 90.81 87 VAL A N 1
ATOM 629 C CA . VAL A 1 87 ? -5.254 6.616 6.875 1.00 90.81 87 VAL A CA 1
ATOM 630 C C . VAL A 1 87 ? -4.066 5.759 6.433 1.00 90.81 87 VAL A C 1
ATOM 632 O O . VAL A 1 87 ? -3.197 6.249 5.715 1.00 90.81 87 VAL A O 1
ATOM 635 N N . GLY A 1 88 ? -4.046 4.471 6.789 1.00 87.69 88 GLY A N 1
ATOM 636 C CA . GLY A 1 88 ? -3.007 3.537 6.351 1.00 87.69 88 GLY A CA 1
ATOM 637 C C . GLY A 1 88 ? -2.954 3.381 4.828 1.00 87.69 88 GLY A C 1
ATOM 638 O O . GLY A 1 88 ? -1.874 3.430 4.240 1.00 87.69 88 GLY A O 1
ATOM 639 N N . GLY A 1 89 ? -4.117 3.273 4.177 1.00 86.75 89 GLY A N 1
ATOM 640 C CA . GLY A 1 89 ? -4.230 3.238 2.719 1.00 86.75 89 GLY A CA 1
ATOM 641 C C . GLY A 1 89 ? -3.714 4.515 2.051 1.00 86.75 89 GLY A C 1
ATOM 642 O O . GLY A 1 89 ? -2.997 4.439 1.056 1.00 86.75 89 GLY A O 1
ATOM 643 N N . LEU A 1 90 ? -4.004 5.688 2.622 1.00 89.75 90 LEU A N 1
ATOM 644 C CA . LEU A 1 90 ? -3.524 6.971 2.106 1.00 89.75 90 LEU A CA 1
ATOM 645 C C . LEU A 1 90 ? -2.001 7.115 2.240 1.00 89.75 90 LEU A C 1
ATOM 647 O O . LEU A 1 90 ? -1.336 7.559 1.302 1.00 89.75 90 LEU A O 1
ATOM 651 N N . LEU A 1 91 ? -1.431 6.692 3.371 1.00 89.31 91 LEU A N 1
ATOM 652 C CA . LEU A 1 91 ? 0.022 6.654 3.562 1.00 89.31 91 LEU A CA 1
ATOM 653 C C . LEU A 1 91 ? 0.688 5.722 2.540 1.00 89.31 91 LEU A C 1
ATOM 655 O O . LEU A 1 91 ? 1.675 6.104 1.909 1.00 89.31 91 LEU A O 1
ATOM 659 N N . ALA A 1 92 ? 0.121 4.531 2.328 1.00 87.88 92 ALA A N 1
ATOM 660 C CA . ALA A 1 92 ? 0.613 3.581 1.334 1.00 87.88 92 ALA A CA 1
ATOM 661 C C . ALA A 1 92 ? 0.528 4.140 -0.096 1.00 87.88 92 ALA A C 1
ATOM 663 O O . ALA A 1 92 ? 1.476 3.991 -0.865 1.00 87.88 92 ALA A O 1
ATOM 664 N N . TRP A 1 93 ? -0.562 4.832 -0.448 1.00 86.12 93 TRP A N 1
ATOM 665 C CA . TRP A 1 93 ? -0.704 5.479 -1.755 1.00 86.12 93 TRP A CA 1
ATOM 666 C C . TRP A 1 93 ? 0.343 6.580 -1.957 1.00 86.12 93 TRP A C 1
ATOM 668 O O . TRP A 1 93 ? 0.982 6.649 -3.009 1.00 86.12 93 TRP A O 1
ATOM 678 N N . THR A 1 94 ? 0.590 7.395 -0.933 1.00 88.69 94 THR A N 1
ATOM 679 C CA . THR A 1 94 ? 1.636 8.423 -0.996 1.00 88.69 94 THR A CA 1
ATOM 680 C C . THR A 1 94 ? 3.005 7.789 -1.266 1.00 88.69 94 THR A C 1
ATOM 682 O O . THR A 1 94 ? 3.696 8.196 -2.194 1.00 88.69 94 THR A O 1
ATOM 685 N N . GLY A 1 95 ? 3.357 6.721 -0.538 1.00 86.25 95 GLY A N 1
ATOM 686 C CA . GLY A 1 95 ? 4.605 5.982 -0.759 1.00 86.25 95 GLY A CA 1
ATOM 687 C C . GLY A 1 95 ? 4.702 5.345 -2.151 1.00 86.25 95 GLY A C 1
ATOM 688 O O . GLY A 1 95 ? 5.749 5.415 -2.794 1.00 86.25 95 GLY A O 1
ATOM 689 N N . ALA A 1 96 ? 3.602 4.777 -2.652 1.00 87.00 96 ALA A N 1
ATOM 690 C CA . ALA A 1 96 ? 3.540 4.209 -3.997 1.00 87.00 96 ALA A CA 1
ATOM 691 C C . ALA A 1 96 ? 3.736 5.273 -5.088 1.00 87.00 96 ALA A C 1
ATOM 693 O O . ALA A 1 96 ? 4.394 5.001 -6.088 1.00 87.00 96 ALA A O 1
ATOM 694 N N . THR A 1 97 ? 3.211 6.485 -4.885 1.00 86.50 97 THR A N 1
ATOM 695 C CA . THR A 1 97 ? 3.359 7.605 -5.828 1.00 86.50 97 THR A CA 1
ATOM 696 C C . THR A 1 97 ? 4.812 8.060 -5.906 1.00 86.50 97 THR A C 1
ATOM 698 O O . THR A 1 97 ? 5.348 8.171 -7.003 1.00 86.50 97 THR A O 1
ATOM 701 N N . THR A 1 98 ? 5.496 8.200 -4.767 1.00 87.75 98 THR A N 1
ATOM 702 C CA . THR A 1 98 ? 6.934 8.512 -4.738 1.00 87.75 98 THR A CA 1
ATOM 703 C C . THR A 1 98 ? 7.765 7.441 -5.449 1.00 87.75 98 THR A C 1
ATOM 705 O O . THR A 1 98 ? 8.675 7.755 -6.214 1.00 87.75 98 THR A O 1
ATOM 708 N N . MET A 1 99 ? 7.438 6.160 -5.246 1.00 84.38 99 MET A N 1
ATOM 709 C CA . MET A 1 99 ? 8.103 5.053 -5.943 1.00 84.38 99 MET A CA 1
ATOM 710 C C . MET A 1 99 ? 7.795 5.029 -7.442 1.00 84.38 99 MET A C 1
ATOM 712 O O . MET A 1 99 ? 8.664 4.661 -8.229 1.00 84.38 99 MET A O 1
ATOM 716 N N . ALA A 1 100 ? 6.599 5.450 -7.853 1.00 85.62 100 ALA A N 1
ATOM 717 C CA . ALA A 1 100 ? 6.257 5.623 -9.259 1.00 85.62 100 ALA A CA 1
ATOM 718 C C . ALA A 1 100 ? 7.040 6.787 -9.888 1.00 85.62 100 ALA A C 1
ATOM 720 O O . ALA A 1 100 ? 7.580 6.634 -10.982 1.00 85.62 100 ALA A O 1
ATOM 721 N N . GLU A 1 101 ? 7.181 7.917 -9.191 1.00 84.44 101 GLU A N 1
ATOM 722 C CA . GLU A 1 101 ? 8.011 9.041 -9.643 1.00 84.44 101 GLU A CA 1
ATOM 723 C C . GLU A 1 101 ? 9.474 8.613 -9.817 1.00 84.44 101 GLU A C 1
ATOM 725 O O . GLU A 1 101 ? 10.043 8.805 -10.888 1.00 84.44 101 GLU A O 1
ATOM 730 N N . LEU A 1 102 ? 10.057 7.920 -8.835 1.00 84.19 102 LEU A N 1
ATOM 731 C CA . LEU A 1 102 ? 11.414 7.362 -8.929 1.00 84.19 102 LEU A CA 1
ATOM 732 C C . LEU A 1 102 ? 11.550 6.318 -10.051 1.00 84.19 102 LEU A C 1
ATOM 734 O O . LEU A 1 102 ? 12.529 6.323 -10.795 1.00 84.19 102 LEU A O 1
ATOM 738 N N . GLY A 1 103 ? 10.564 5.431 -10.198 1.00 78.19 103 GLY A N 1
ATOM 739 C CA . GLY A 1 103 ? 10.557 4.388 -11.225 1.00 78.19 103 GLY A CA 1
ATOM 740 C C . GLY A 1 103 ? 10.421 4.935 -12.648 1.00 78.19 103 GLY A C 1
ATOM 741 O O . GLY A 1 103 ? 10.979 4.364 -13.581 1.00 78.19 103 GLY A O 1
ATOM 742 N N . THR A 1 104 ? 9.718 6.057 -12.822 1.00 75.62 104 THR A N 1
ATOM 743 C CA . THR A 1 104 ? 9.643 6.768 -14.110 1.00 75.62 104 THR A CA 1
ATOM 744 C C . THR A 1 104 ? 10.862 7.653 -14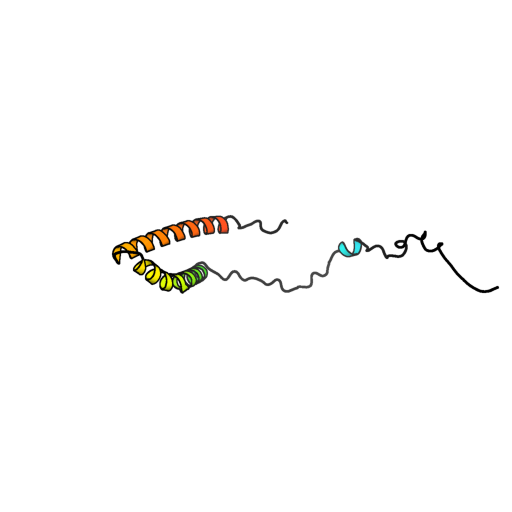.364 1.00 75.62 104 THR A C 1
ATOM 746 O O . THR A 1 104 ? 11.268 7.784 -15.517 1.00 75.62 104 THR A O 1
ATOM 749 N N . ALA A 1 105 ? 11.487 8.197 -13.313 1.00 76.25 105 ALA A N 1
ATOM 750 C CA . ALA A 1 105 ? 12.728 8.961 -13.417 1.00 76.25 105 ALA A CA 1
ATOM 751 C C . ALA A 1 105 ? 13.904 8.094 -13.904 1.00 76.25 105 ALA A C 1
ATOM 753 O O . ALA A 1 105 ? 14.744 8.572 -14.659 1.00 76.25 105 ALA A O 1
ATOM 754 N N . ILE A 1 106 ? 13.932 6.799 -13.562 1.00 68.69 106 ILE A N 1
ATOM 755 C CA . ILE A 1 106 ? 14.928 5.832 -14.062 1.00 68.69 106 ILE A CA 1
ATOM 756 C C . ILE A 1 106 ? 14.442 5.199 -15.383 1.00 68.69 106 ILE A C 1
ATOM 758 O O . ILE A 1 106 ? 14.305 3.986 -15.527 1.00 68.69 106 ILE A O 1
ATOM 762 N N . SER A 1 107 ? 14.170 6.028 -16.391 1.00 57.03 107 SER A N 1
ATOM 763 C CA . SER A 1 107 ? 13.958 5.588 -17.779 1.00 57.03 107 SER A CA 1
ATOM 764 C C . SER A 1 107 ? 15.052 6.159 -18.676 1.00 57.03 107 SER A C 1
ATOM 766 O O . SER A 1 107 ? 14.815 7.088 -19.440 1.00 57.03 107 SER A O 1
ATOM 768 N N . GLY A 1 108 ? 16.268 5.605 -18.600 1.00 57.69 108 GLY A N 1
ATOM 769 C CA . GLY A 1 108 ? 17.314 5.970 -19.565 1.00 57.69 108 GLY A CA 1
ATOM 770 C C . GLY A 1 108 ? 18.740 5.528 -19.255 1.00 57.69 108 GLY A C 1
ATOM 771 O O . GLY A 1 108 ? 19.477 5.210 -20.181 1.00 57.69 108 GLY A O 1
ATOM 772 N N . GLU A 1 109 ? 19.139 5.444 -17.989 1.00 57.19 109 GLU A N 1
ATOM 773 C CA . GLU A 1 109 ? 20.559 5.316 -17.635 1.00 57.19 109 GLU A CA 1
ATOM 774 C C . GLU A 1 109 ? 20.786 4.260 -16.557 1.00 57.19 109 GLU A C 1
ATOM 776 O O . GLU A 1 109 ? 20.846 4.530 -15.365 1.00 57.19 109 GLU A O 1
ATOM 781 N N . GLY A 1 110 ? 20.860 3.007 -17.007 1.00 59.53 110 GLY A N 1
ATOM 782 C CA . GLY A 1 110 ? 21.056 1.845 -16.144 1.00 59.53 110 GLY A CA 1
ATOM 783 C C . GLY A 1 110 ? 22.236 0.952 -16.517 1.00 59.53 110 GLY A C 1
ATOM 784 O O . GLY A 1 110 ? 22.289 -0.155 -16.001 1.00 59.53 110 GLY A O 1
ATOM 785 N N . LEU A 1 111 ? 23.158 1.351 -17.406 1.00 57.06 111 LEU A N 1
ATOM 786 C CA . LEU A 1 111 ? 24.312 0.493 -17.718 1.00 57.06 111 LEU A CA 1
ATOM 787 C C . LEU A 1 111 ? 25.547 1.260 -18.231 1.00 57.06 111 LEU A C 1
ATOM 789 O O . LEU A 1 111 ? 25.964 1.090 -19.371 1.00 57.06 111 LEU A O 1
ATOM 793 N N . TYR A 1 112 ? 26.138 2.098 -17.377 1.00 48.72 112 TYR A N 1
ATOM 794 C CA . TYR A 1 112 ? 27.548 2.500 -17.501 1.00 48.72 112 TYR A CA 1
ATOM 795 C C . TYR A 1 112 ? 28.219 2.473 -16.122 1.00 48.72 112 TYR A C 1
ATOM 797 O O . TYR A 1 112 ? 28.663 3.500 -15.619 1.00 48.72 112 TYR A O 1
ATOM 805 N N . PHE A 1 113 ? 28.248 1.292 -15.506 1.00 58.78 113 PHE A N 1
ATOM 806 C CA . PHE A 1 113 ? 29.266 0.887 -14.538 1.00 58.78 113 PHE A CA 1
ATOM 807 C C . PHE A 1 113 ? 29.595 -0.579 -14.798 1.00 58.78 113 PHE A C 1
ATOM 809 O O . PHE A 1 113 ? 28.632 -1.349 -15.023 1.00 58.78 113 PHE A O 1
#

Organism: Aspergillus oryzae (NCBI:txid5062)

Secondary structure (DSSP, 8-state):
-------SSSSSS-TTTTS----GGGTSS------------------HHHHHHHHHHHIIIIIHHHHHHHHHTTSSSHHHHHHHHHHHHHHHHHHHHHHHHHHHH-SS-----

Radius of gyration: 33.65 Å; chains: 1; bounding box: 99×50×58 Å

Foldseek 3Di:
DDDDDDDDPVVPPPPCPPDPPPPVVVVVDPCPPPPDPPPPPPPPPCDPVNVVVVVCCVCVPPPVVPQQVVLVVPDPDPVVSVVVVVVVVVVVVVVVVVVVVVVVVPPDDDDDD

InterPro domains:
  IPR002293 Amino acid/polyamine transporter I [PF13520] (46-110)
  IPR050598 Cellular Amino Acid Transporter [PTHR11785] (40-110)

pLDDT: mean 70.92, std 13.02, range [45.34, 90.81]

Sequence (113 aa):
MVTHTEPQEDLERPLLADSPEPSYEAIVAPTGASDAAPRATFRRNLGAVEAFGIVISIVIGSGVFTSPGAIDTNVPSPGAALIVWLVGGLLAWTGATTMAELGTAISGEGLYF